Protein AF-A0A524GCT7-F1 (afdb_monomer_lite)

pLDDT: mean 91.26, std 5.94, range [62.19, 96.62]

Radius of gyration: 11.48 Å; chains: 1; bounding box: 27×22×26 Å

Sequence (71 aa):
MHNVNDARWNNNHEGFYERNPAGCQACHGKNLRGTVLSKAAADRRFSLEEGGTVTVKKGTAIGCNLCHELP

Foldseek 3Di:
DDDDQDQACQVCVVVVCVVPVPVQCVACNPQQVFDQSQFAQAWHWHADPVGDIDIDHGGDGGGPPPPHDDD

Structure (mmCIF, N/CA/C/O backbone):
data_AF-A0A524GCT7-F1
#
_entry.id   AF-A0A524GCT7-F1
#
loop_
_atom_site.group_PDB
_atom_site.id
_atom_site.type_symbol
_atom_site.label_atom_id
_atom_site.label_alt_id
_atom_site.label_comp_id
_atom_site.label_asym_id
_atom_site.label_entity_id
_atom_site.label_seq_id
_atom_site.pdbx_PDB_ins_code
_atom_site.Cartn_x
_atom_site.Cartn_y
_atom_site.Cartn_z
_atom_site.occupancy
_atom_site.B_iso_or_equiv
_atom_site.auth_seq_id
_atom_site.auth_comp_id
_atom_site.auth_asym_id
_atom_site.auth_atom_id
_atom_site.pdbx_PDB_model_num
ATOM 1 N N . MET A 1 1 ? 6.039 -12.899 1.639 1.00 62.19 1 MET A N 1
ATOM 2 C CA . MET A 1 1 ? 5.370 -12.637 2.934 1.00 62.19 1 MET A CA 1
ATOM 3 C C . MET A 1 1 ? 4.133 -11.807 2.640 1.00 62.19 1 MET A C 1
ATOM 5 O O . MET A 1 1 ? 4.258 -10.860 1.877 1.00 62.19 1 MET A O 1
ATOM 9 N N . HIS A 1 2 ? 2.965 -12.165 3.170 1.00 71.50 2 HIS A N 1
ATOM 10 C CA . HIS A 1 2 ? 1.735 -11.394 2.971 1.00 71.50 2 HIS A CA 1
ATOM 11 C C . HIS A 1 2 ? 1.203 -10.960 4.333 1.00 71.50 2 HIS A C 1
ATOM 13 O O . HIS A 1 2 ? 1.195 -11.765 5.265 1.00 71.50 2 HIS A O 1
ATOM 19 N N . ASN A 1 3 ? 0.778 -9.704 4.459 1.00 80.06 3 ASN A N 1
ATOM 20 C CA . ASN A 1 3 ? 0.171 -9.238 5.697 1.00 80.06 3 ASN A CA 1
ATOM 21 C C . ASN A 1 3 ? -1.191 -9.920 5.909 1.00 80.06 3 ASN A C 1
ATOM 23 O O . ASN A 1 3 ? -2.067 -9.862 5.041 1.00 80.06 3 ASN A O 1
ATOM 27 N N . VAL A 1 4 ? -1.389 -10.510 7.088 1.00 82.81 4 VAL A N 1
ATOM 28 C CA . VAL A 1 4 ? -2.672 -11.048 7.544 1.00 82.81 4 VAL A CA 1
ATOM 29 C C . VAL A 1 4 ? -3.216 -10.154 8.657 1.00 82.81 4 VAL A C 1
ATOM 31 O O . VAL A 1 4 ? -3.139 -10.474 9.835 1.00 82.81 4 VAL A O 1
ATOM 34 N N . ASN A 1 5 ? -3.792 -9.018 8.258 1.00 85.62 5 ASN A N 1
ATOM 35 C CA . ASN A 1 5 ? -4.494 -8.085 9.145 1.00 85.62 5 ASN A CA 1
ATOM 36 C C . ASN A 1 5 ? -3.671 -7.504 10.318 1.00 85.62 5 ASN A C 1
ATOM 38 O O . ASN A 1 5 ? -4.267 -7.045 11.290 1.00 85.62 5 ASN A O 1
ATOM 42 N N . ASP A 1 6 ? -2.338 -7.478 10.242 1.00 90.88 6 ASP A N 1
ATOM 43 C CA . ASP A 1 6 ? -1.526 -6.721 11.197 1.00 90.88 6 ASP A CA 1
ATOM 44 C C . ASP A 1 6 ? -1.541 -5.240 10.797 1.00 90.88 6 ASP A C 1
ATOM 46 O O . ASP A 1 6 ? -1.078 -4.858 9.714 1.00 90.88 6 ASP A O 1
ATOM 50 N N . ALA A 1 7 ? -2.088 -4.402 11.677 1.00 91.38 7 ALA A N 1
ATOM 51 C CA . ALA A 1 7 ? -2.143 -2.956 11.490 1.00 91.38 7 ALA A CA 1
ATOM 52 C C . ALA A 1 7 ? -0.742 -2.321 11.418 1.00 91.38 7 ALA A C 1
ATOM 54 O O . ALA A 1 7 ? -0.572 -1.289 10.776 1.00 91.38 7 ALA A O 1
ATOM 55 N N . ARG A 1 8 ? 0.277 -2.947 12.018 1.00 91.12 8 ARG A N 1
ATOM 56 C CA . ARG A 1 8 ? 1.658 -2.437 12.091 1.00 91.12 8 ARG A CA 1
ATOM 57 C C . ARG A 1 8 ? 2.513 -2.820 10.887 1.00 91.12 8 ARG A C 1
ATOM 59 O O . ARG A 1 8 ? 3.693 -2.486 10.845 1.00 91.12 8 ARG A O 1
ATOM 66 N N . TRP A 1 9 ? 1.948 -3.531 9.911 1.00 89.62 9 TRP A N 1
ATOM 67 C CA . TRP A 1 9 ? 2.682 -3.969 8.721 1.00 89.62 9 TRP A CA 1
ATOM 68 C C . TRP A 1 9 ? 3.387 -2.823 7.992 1.00 89.62 9 TRP A C 1
ATOM 70 O O . TRP A 1 9 ? 4.510 -2.987 7.519 1.00 89.62 9 TRP A O 1
ATOM 80 N N . ASN A 1 10 ? 2.746 -1.654 7.950 1.00 88.88 10 ASN A N 1
ATOM 81 C CA . ASN A 1 10 ? 3.299 -0.476 7.299 1.00 88.88 10 ASN A CA 1
ATOM 82 C C . ASN A 1 10 ? 4.618 0.003 7.933 1.00 88.88 10 ASN A C 1
ATOM 84 O O . ASN A 1 10 ? 5.400 0.622 7.238 1.00 88.88 10 ASN A O 1
ATOM 88 N N . ASN A 1 11 ? 4.931 -0.361 9.176 1.00 89.19 11 ASN A N 1
ATOM 89 C CA . ASN A 1 11 ? 6.152 0.097 9.854 1.00 89.19 11 ASN A CA 1
ATOM 90 C C . ASN A 1 11 ? 7.391 -0.762 9.539 1.00 89.19 11 ASN A C 1
ATOM 92 O O . ASN A 1 11 ? 8.428 -0.622 10.171 1.00 89.19 11 ASN A O 1
ATOM 96 N N . ASN A 1 12 ? 7.258 -1.786 8.689 1.00 88.25 12 ASN A N 1
ATOM 97 C CA . ASN A 1 12 ? 8.340 -2.750 8.446 1.00 88.25 12 ASN A CA 1
ATOM 98 C C . ASN A 1 12 ? 8.497 -3.125 6.968 1.00 88.25 12 ASN A C 1
ATOM 100 O O . ASN A 1 12 ? 9.370 -3.924 6.625 1.00 88.25 12 ASN A O 1
ATOM 104 N N . HIS A 1 13 ? 7.620 -2.621 6.096 1.00 89.44 13 HIS A N 1
ATOM 105 C CA . HIS A 1 13 ? 7.520 -3.084 4.714 1.00 89.44 13 HIS A CA 1
ATOM 106 C C . HIS A 1 13 ? 8.777 -2.768 3.886 1.00 89.44 13 HIS A C 1
ATOM 108 O O . HIS A 1 13 ? 9.126 -3.569 3.019 1.00 89.44 13 HIS A O 1
ATOM 114 N N . GLU A 1 14 ? 9.484 -1.678 4.200 1.00 89.69 14 GLU A N 1
ATOM 115 C CA . GLU A 1 14 ? 10.780 -1.319 3.609 1.00 89.69 14 GLU A CA 1
ATOM 116 C C . GLU A 1 14 ? 11.800 -2.448 3.778 1.00 89.69 14 GLU A C 1
ATOM 118 O O . GLU A 1 14 ? 12.273 -3.005 2.791 1.00 89.69 14 GLU A O 1
ATOM 123 N N . GLY A 1 15 ? 12.039 -2.904 5.011 1.00 91.56 15 GLY A N 1
ATOM 124 C CA . GLY A 1 15 ? 13.003 -3.976 5.258 1.00 91.56 15 GLY A CA 1
ATOM 125 C C . GLY A 1 15 ? 12.637 -5.299 4.568 1.00 91.56 15 GLY A C 1
ATOM 126 O O . GLY A 1 15 ? 13.513 -6.105 4.253 1.00 91.56 15 GLY A O 1
ATOM 127 N N . PHE A 1 16 ? 11.350 -5.566 4.306 1.00 90.62 16 PHE A N 1
ATOM 128 C CA . PHE A 1 16 ? 10.960 -6.709 3.468 1.00 90.62 16 PHE A CA 1
ATOM 129 C C . PHE A 1 16 ? 11.328 -6.504 2.000 1.00 90.62 16 PHE A C 1
ATOM 131 O O . PHE A 1 16 ? 11.784 -7.460 1.367 1.00 90.62 16 PHE A O 1
ATOM 138 N N . TYR A 1 17 ? 11.129 -5.293 1.478 1.00 91.88 17 TYR A N 1
ATOM 139 C CA . TYR A 1 17 ? 11.505 -4.941 0.117 1.00 91.88 17 TYR A CA 1
ATOM 140 C C . TYR A 1 17 ? 13.020 -5.031 -0.078 1.00 91.88 17 TYR A C 1
ATOM 142 O O . TYR A 1 17 ? 13.450 -5.737 -0.982 1.00 91.88 17 TYR A O 1
ATOM 150 N N . GLU A 1 18 ? 13.823 -4.435 0.805 1.00 93.75 18 GLU A N 1
ATOM 151 C CA . GLU A 1 18 ? 15.291 -4.453 0.712 1.00 93.75 18 GLU A CA 1
ATOM 152 C C . GLU A 1 18 ? 15.864 -5.874 0.645 1.00 93.75 18 GLU A C 1
ATOM 154 O O . GLU A 1 18 ? 16.774 -6.160 -0.132 1.00 93.75 18 GLU A O 1
ATOM 159 N N . ARG A 1 19 ? 15.299 -6.798 1.432 1.00 95.00 19 ARG A N 1
ATOM 160 C CA . ARG A 1 19 ? 15.742 -8.199 1.456 1.00 95.00 19 ARG A CA 1
ATOM 161 C C . ARG A 1 19 ? 15.323 -8.987 0.218 1.00 95.00 19 ARG A C 1
ATOM 163 O O . ARG A 1 19 ? 16.010 -9.940 -0.147 1.00 95.00 19 ARG A O 1
ATOM 170 N N . ASN A 1 20 ? 14.168 -8.681 -0.375 1.00 94.06 20 ASN A N 1
ATOM 171 C CA . ASN A 1 20 ? 13.649 -9.418 -1.528 1.00 94.06 20 ASN A CA 1
ATOM 172 C C . ASN A 1 20 ? 12.666 -8.584 -2.378 1.00 94.06 20 ASN A C 1
ATOM 174 O O . ASN A 1 20 ? 11.448 -8.810 -2.314 1.00 94.06 20 ASN A O 1
ATOM 178 N N . PRO A 1 21 ? 13.175 -7.703 -3.260 1.00 93.94 21 PRO A N 1
ATOM 179 C CA . PRO A 1 21 ? 12.337 -6.903 -4.154 1.00 93.94 21 PRO A CA 1
ATOM 180 C C . PRO A 1 21 ? 11.469 -7.764 -5.081 1.00 93.94 21 PRO A C 1
ATOM 182 O O . PRO A 1 21 ? 10.295 -7.465 -5.323 1.00 93.94 21 PRO A O 1
ATOM 185 N N . ALA A 1 22 ? 12.022 -8.881 -5.566 1.00 95.38 22 ALA A N 1
ATOM 186 C CA . ALA A 1 22 ? 11.339 -9.790 -6.484 1.00 95.38 22 ALA A CA 1
ATOM 187 C C . ALA A 1 22 ? 10.085 -10.422 -5.854 1.00 95.38 22 ALA A C 1
ATOM 189 O O . ALA A 1 22 ? 9.076 -10.616 -6.535 1.00 95.38 22 ALA A O 1
ATOM 190 N N . GLY A 1 23 ? 10.112 -10.684 -4.543 1.00 93.62 23 GLY A N 1
ATOM 191 C CA . GLY A 1 23 ? 8.962 -11.197 -3.799 1.00 93.62 23 GLY A CA 1
ATOM 192 C C . GLY A 1 23 ? 7.766 -10.241 -3.811 1.00 93.62 23 GLY A C 1
ATOM 193 O O . GLY A 1 23 ? 6.624 -10.688 -3.904 1.00 93.62 23 GLY A O 1
ATOM 194 N N . CYS A 1 24 ? 8.017 -8.931 -3.770 1.00 93.25 24 CYS A N 1
ATOM 195 C CA . CYS A 1 24 ? 6.979 -7.912 -3.910 1.00 93.25 24 CYS A CA 1
ATOM 196 C C . CYS A 1 24 ? 6.501 -7.820 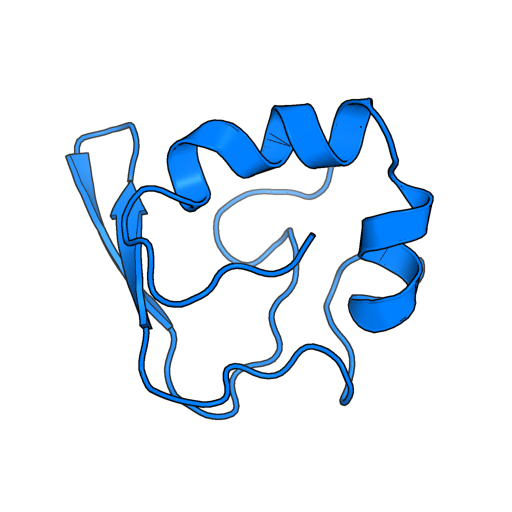-5.367 1.00 93.25 24 CYS A C 1
ATOM 198 O O . CYS A 1 24 ? 5.300 -7.870 -5.638 1.00 93.25 24 CYS A O 1
ATOM 200 N N . GLN A 1 25 ? 7.436 -7.745 -6.318 1.00 95.25 25 GLN A N 1
ATOM 201 C CA . GLN A 1 25 ? 7.136 -7.579 -7.746 1.00 95.25 25 GLN A CA 1
ATOM 202 C C . GLN A 1 25 ? 6.303 -8.724 -8.334 1.00 95.25 25 GLN A C 1
ATOM 204 O O . GLN A 1 25 ? 5.525 -8.491 -9.261 1.00 95.25 25 GLN A O 1
ATOM 209 N N . ALA A 1 26 ? 6.416 -9.934 -7.780 1.00 95.56 26 ALA A N 1
ATOM 210 C CA . ALA A 1 26 ? 5.641 -11.098 -8.204 1.00 95.56 26 ALA A CA 1
ATOM 211 C C . ALA A 1 26 ? 4.121 -10.852 -8.192 1.00 95.56 26 ALA A C 1
ATOM 213 O O . ALA A 1 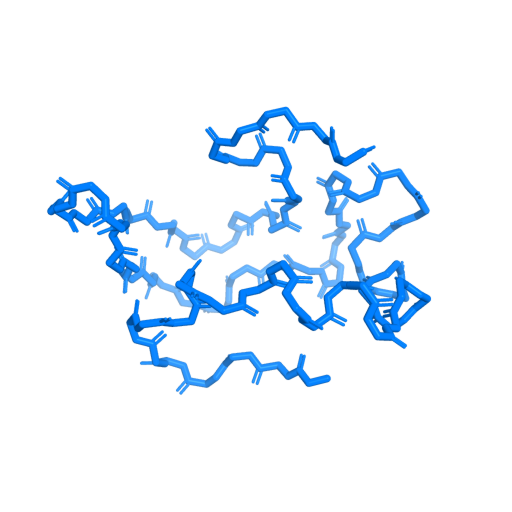26 ? 3.417 -11.323 -9.084 1.00 95.56 26 ALA A O 1
ATOM 214 N N . CYS A 1 27 ? 3.619 -10.078 -7.224 1.00 94.88 27 CYS A N 1
ATOM 215 C CA . CYS A 1 27 ? 2.192 -9.754 -7.114 1.00 94.88 27 CYS A CA 1
ATOM 216 C C . CYS A 1 27 ? 1.904 -8.273 -7.378 1.00 94.88 27 CYS A C 1
ATOM 218 O O . CYS A 1 27 ? 0.865 -7.935 -7.943 1.00 94.88 27 CYS A O 1
ATOM 220 N N . HIS A 1 28 ? 2.813 -7.380 -6.987 1.00 94.88 28 HIS A N 1
ATOM 221 C CA . HIS A 1 28 ? 2.634 -5.929 -7.084 1.00 94.88 28 HIS A CA 1
ATOM 222 C C . HIS A 1 28 ? 3.153 -5.343 -8.409 1.00 94.88 28 HIS A C 1
ATOM 224 O O . HIS A 1 28 ? 3.041 -4.139 -8.635 1.00 94.88 28 HIS A O 1
ATOM 230 N N . GLY A 1 29 ? 3.668 -6.191 -9.305 1.00 95.75 29 GLY A N 1
ATOM 231 C CA . GLY A 1 29 ? 4.160 -5.817 -10.628 1.00 95.75 29 GLY A CA 1
ATOM 232 C C . GLY A 1 29 ? 5.601 -5.311 -10.604 1.00 95.75 29 GLY A C 1
ATOM 233 O O . GLY A 1 29 ? 6.104 -4.848 -9.582 1.00 95.75 29 GLY A O 1
ATOM 234 N N . LYS A 1 30 ? 6.274 -5.355 -11.762 1.00 95.50 30 LYS A N 1
ATOM 235 C CA . LYS A 1 30 ? 7.670 -4.891 -11.898 1.00 95.50 30 LYS A CA 1
ATOM 236 C C . LYS A 1 30 ? 7.850 -3.412 -11.552 1.00 95.50 30 LYS A C 1
ATOM 238 O O . LYS A 1 30 ? 8.914 -3.020 -11.101 1.00 95.50 30 LYS A O 1
ATOM 243 N N . ASN A 1 31 ? 6.809 -2.608 -11.765 1.00 94.81 31 ASN A N 1
ATOM 244 C CA . ASN A 1 31 ? 6.796 -1.182 -11.446 1.00 94.81 31 ASN A CA 1
ATOM 245 C C . ASN A 1 31 ? 6.233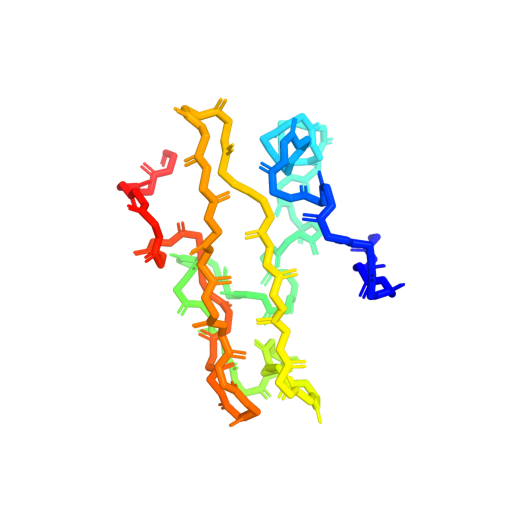 -0.878 -10.046 1.00 94.81 31 ASN A C 1
ATOM 247 O O . ASN A 1 31 ? 6.046 0.293 -9.734 1.00 94.81 31 ASN A O 1
ATOM 251 N N . LEU A 1 32 ? 5.909 -1.910 -9.253 1.00 95.38 32 LEU A N 1
ATOM 252 C CA . LEU A 1 32 ? 5.415 -1.818 -7.876 1.00 95.38 32 LEU A CA 1
ATOM 253 C C . LEU A 1 32 ? 4.117 -1.011 -7.687 1.00 95.38 32 LEU A C 1
ATOM 255 O O . LEU A 1 32 ? 3.747 -0.690 -6.559 1.00 95.38 32 LEU A O 1
ATOM 259 N N . ARG A 1 33 ? 3.385 -0.709 -8.765 1.00 95.81 33 ARG A N 1
ATOM 260 C CA . ARG A 1 33 ? 2.128 0.066 -8.717 1.00 95.81 33 ARG A CA 1
ATOM 261 C C . ARG A 1 33 ? 0.897 -0.779 -8.382 1.00 95.81 33 ARG A C 1
ATOM 263 O O . ARG A 1 33 ? -0.215 -0.265 -8.314 1.00 95.81 33 ARG A O 1
ATOM 270 N N . GLY A 1 34 ? 1.099 -2.071 -8.152 1.00 95.25 34 GLY A N 1
ATOM 271 C CA . GLY A 1 34 ? 0.041 -3.036 -7.920 1.00 95.25 34 GLY A CA 1
ATOM 272 C C . GLY A 1 34 ? -0.495 -3.647 -9.211 1.00 95.25 34 GLY A C 1
ATOM 273 O O . GLY A 1 34 ? -0.386 -3.089 -10.302 1.00 95.25 34 GLY A O 1
ATOM 274 N N . THR A 1 35 ? -1.087 -4.830 -9.082 1.00 96.38 35 THR A N 1
ATOM 275 C CA . THR A 1 35 ? -1.757 -5.540 -10.176 1.00 96.38 35 THR A CA 1
ATOM 276 C C . THR A 1 35 ? -3.116 -6.058 -9.711 1.00 96.38 35 THR A C 1
ATOM 278 O O . THR A 1 35 ? -3.526 -5.871 -8.564 1.00 96.38 35 THR A O 1
ATOM 281 N N . VAL A 1 36 ? -3.824 -6.771 -10.589 1.00 95.50 36 VAL A N 1
ATOM 282 C CA . VAL A 1 36 ? -5.035 -7.504 -10.199 1.00 95.50 36 VAL A CA 1
ATOM 283 C C . VAL A 1 36 ? -4.780 -8.565 -9.122 1.00 95.50 36 VAL A C 1
ATOM 285 O O . VAL A 1 36 ? -5.715 -8.905 -8.401 1.00 95.50 36 VAL A O 1
ATOM 288 N N . LEU A 1 37 ? -3.538 -9.043 -8.982 1.00 94.81 37 LEU A N 1
ATOM 289 C CA . LEU A 1 37 ? -3.136 -10.025 -7.974 1.00 94.81 37 LEU A CA 1
ATOM 290 C C . LEU A 1 37 ? -2.894 -9.399 -6.594 1.00 94.81 37 LEU A C 1
ATOM 292 O O . LEU A 1 37 ? -2.986 -10.098 -5.590 1.00 94.81 37 LEU A O 1
ATOM 296 N N . SER A 1 38 ? -2.614 -8.095 -6.515 1.00 94.25 38 SER A N 1
ATOM 297 C CA . SER A 1 38 ? -2.299 -7.405 -5.259 1.00 94.25 38 SER A CA 1
ATOM 298 C C . SER A 1 38 ? -3.456 -6.550 -4.747 1.00 94.25 38 SER A C 1
ATOM 300 O O . SER A 1 38 ? -3.253 -5.421 -4.320 1.00 94.25 38 SER A O 1
ATOM 302 N N . LYS A 1 39 ? -4.695 -7.048 -4.786 1.00 95.19 39 LYS A N 1
ATOM 303 C CA . LYS A 1 39 ? -5.860 -6.303 -4.275 1.00 95.19 39 LYS A CA 1
ATOM 304 C C . LYS A 1 39 ? -6.123 -6.576 -2.796 1.00 95.19 39 LYS A C 1
ATOM 306 O O . LYS A 1 39 ? -6.041 -7.713 -2.335 1.00 95.19 39 LYS A O 1
ATOM 311 N N . ALA A 1 40 ? -6.530 -5.544 -2.059 1.00 93.50 40 ALA A N 1
ATOM 312 C CA . ALA A 1 40 ? -6.998 -5.698 -0.687 1.00 93.50 40 ALA A CA 1
ATOM 313 C C . ALA A 1 40 ? -8.243 -6.605 -0.633 1.00 93.50 40 ALA A C 1
ATOM 315 O O . ALA A 1 40 ? -9.292 -6.275 -1.185 1.00 93.50 40 ALA A O 1
ATOM 316 N N . ALA A 1 41 ? -8.152 -7.747 0.052 1.00 92.25 41 ALA A N 1
ATOM 317 C CA . ALA A 1 41 ? -9.270 -8.694 0.159 1.00 92.25 41 ALA A CA 1
ATOM 318 C C . ALA A 1 41 ? -10.428 -8.192 1.049 1.00 92.25 41 ALA A C 1
ATOM 320 O O . ALA A 1 41 ? -11.569 -8.632 0.905 1.00 92.25 41 ALA A O 1
ATOM 321 N N . ALA A 1 42 ? -10.139 -7.260 1.956 1.00 94.06 42 ALA A N 1
ATOM 322 C CA . ALA A 1 42 ? -11.089 -6.608 2.851 1.00 94.06 42 ALA A CA 1
ATOM 323 C C . ALA A 1 42 ? -10.625 -5.171 3.114 1.00 94.06 42 ALA A C 1
ATOM 325 O O . ALA A 1 42 ? -9.498 -4.821 2.754 1.00 94.06 42 ALA A O 1
ATOM 326 N N . ASP A 1 43 ? -11.460 -4.369 3.772 1.00 95.56 43 ASP A N 1
ATOM 327 C CA . ASP A 1 43 ? -11.019 -3.087 4.317 1.00 95.56 43 ASP A CA 1
ATOM 328 C C . ASP A 1 43 ? -9.882 -3.334 5.319 1.00 95.56 43 ASP A C 1
ATOM 330 O O . ASP A 1 43 ? -9.985 -4.183 6.208 1.00 95.56 43 ASP A O 1
ATOM 334 N N . ARG A 1 44 ? -8.775 -2.611 5.152 1.00 93.19 44 ARG A N 1
ATOM 335 C CA . ARG A 1 44 ? -7.600 -2.684 6.020 1.00 93.19 44 ARG A CA 1
ATOM 336 C C . ARG A 1 44 ? -7.319 -1.319 6.611 1.00 93.19 44 ARG A C 1
ATOM 338 O O . ARG A 1 44 ? -7.405 -0.308 5.917 1.00 93.19 44 ARG A O 1
ATOM 345 N N . ARG A 1 45 ? -6.943 -1.305 7.884 1.00 94.25 45 ARG A N 1
ATOM 346 C CA . ARG A 1 45 ? -6.484 -0.109 8.582 1.00 94.25 45 ARG A CA 1
ATOM 347 C C . ARG A 1 45 ? -5.044 -0.337 9.016 1.00 94.25 45 ARG A C 1
ATOM 349 O O . ARG A 1 45 ? -4.782 -1.292 9.744 1.00 94.25 45 ARG A O 1
ATOM 356 N N . PHE A 1 46 ? -4.136 0.507 8.543 1.00 92.88 46 PHE A N 1
ATOM 357 C CA . PHE A 1 46 ? -2.717 0.443 8.882 1.00 92.88 46 PHE A CA 1
ATOM 358 C C . PHE A 1 46 ? -2.320 1.643 9.726 1.00 92.88 46 PHE A C 1
ATOM 360 O O . PHE A 1 46 ? -2.839 2.741 9.519 1.00 92.88 46 PHE A O 1
ATOM 367 N N . SER A 1 47 ? -1.411 1.421 10.666 1.00 93.38 47 SER A N 1
ATOM 368 C CA . SER A 1 47 ? -0.760 2.477 11.431 1.00 93.38 47 SER A CA 1
ATOM 369 C C . SER A 1 47 ? 0.263 3.195 10.554 1.00 93.38 47 SER A C 1
ATOM 371 O O . SER A 1 47 ? 0.930 2.561 9.739 1.00 93.38 47 SER A O 1
ATOM 373 N N . LEU A 1 48 ? 0.374 4.510 10.713 1.00 89.19 48 LEU A N 1
ATOM 374 C CA . LEU A 1 48 ? 1.453 5.300 10.121 1.00 89.19 48 LEU A CA 1
ATOM 375 C C . LEU A 1 48 ? 2.552 5.494 11.168 1.00 89.19 48 LEU A C 1
ATOM 377 O O . LEU A 1 48 ? 2.246 5.607 12.357 1.00 89.19 48 LEU A O 1
ATOM 381 N N . GLU A 1 49 ? 3.812 5.530 10.739 1.00 83.25 49 GLU A N 1
ATOM 382 C CA . GLU A 1 49 ? 4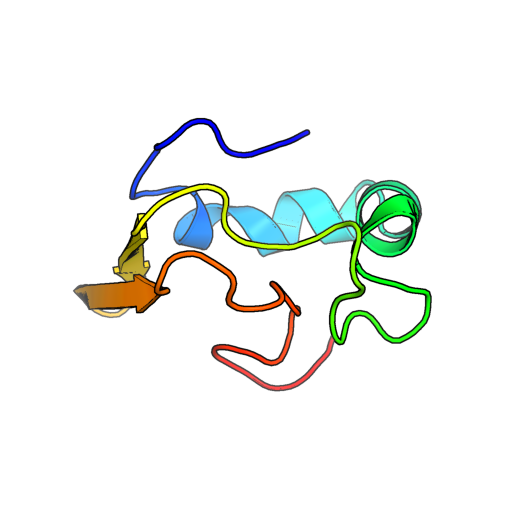.954 5.707 11.648 1.00 83.25 49 GLU A CA 1
ATOM 383 C C . GLU A 1 49 ? 4.907 7.057 12.369 1.00 83.25 49 GLU A C 1
ATOM 385 O O . GLU A 1 49 ? 5.138 7.127 13.573 1.00 83.25 49 GLU A O 1
ATOM 390 N N . GLU A 1 50 ? 4.490 8.103 11.655 1.00 82.88 50 GLU A N 1
ATOM 391 C CA . GLU A 1 50 ? 4.315 9.473 12.158 1.00 82.88 50 GLU A CA 1
ATOM 392 C C . GLU A 1 50 ? 3.101 9.631 13.098 1.00 82.88 50 GLU A C 1
ATOM 394 O O . GLU A 1 50 ? 2.837 10.710 13.628 1.00 82.88 50 GLU A O 1
ATOM 399 N N . GLY A 1 51 ? 2.347 8.551 13.316 1.00 86.56 51 GLY A N 1
ATOM 400 C CA . GLY A 1 51 ? 1.102 8.544 14.069 1.00 86.56 51 GLY A CA 1
ATOM 401 C C . GLY A 1 51 ? -0.143 8.610 13.183 1.00 86.56 51 GLY A C 1
ATOM 402 O O . GLY A 1 51 ? -0.133 9.040 12.032 1.00 86.56 51 GLY A O 1
ATOM 403 N N . GLY A 1 52 ? -1.263 8.140 13.733 1.00 91.69 52 GLY A N 1
ATOM 404 C CA . GLY A 1 52 ? -2.519 8.013 12.998 1.00 91.69 52 GLY A CA 1
ATOM 405 C C . GLY A 1 52 ? -2.610 6.726 12.178 1.00 91.69 52 GLY A C 1
ATOM 406 O O . GLY A 1 52 ? -1.896 5.747 12.407 1.00 91.69 52 GLY A O 1
ATOM 407 N N . THR A 1 53 ? -3.573 6.694 11.258 1.00 94.06 53 THR A N 1
ATOM 408 C CA . THR A 1 53 ? -3.882 5.487 10.486 1.00 94.06 53 THR A CA 1
ATOM 409 C C . THR A 1 53 ? -4.381 5.814 9.091 1.00 94.06 53 THR A C 1
ATOM 411 O O . THR A 1 53 ? -5.199 6.721 8.933 1.00 94.06 53 THR A O 1
ATOM 414 N N . VAL A 1 54 ? -4.025 4.977 8.123 1.00 91.94 54 VAL A N 1
ATOM 415 C CA . VAL A 1 54 ? -4.596 4.988 6.775 1.00 91.94 54 VAL A CA 1
ATOM 416 C C . VAL A 1 54 ? -5.569 3.826 6.603 1.00 91.94 54 VAL A C 1
ATOM 418 O O . VAL A 1 54 ? -5.366 2.734 7.137 1.00 91.94 54 VAL A O 1
ATOM 421 N N . THR A 1 55 ? -6.659 4.061 5.872 1.00 95.12 55 THR A N 1
ATOM 422 C CA . THR A 1 55 ? -7.604 3.006 5.494 1.00 95.12 55 THR A CA 1
ATOM 423 C C . THR A 1 55 ? -7.458 2.694 4.014 1.00 95.12 55 THR A C 1
ATOM 425 O O . THR A 1 55 ? -7.633 3.571 3.175 1.00 95.12 55 THR A O 1
ATOM 428 N N . VAL A 1 56 ? -7.204 1.427 3.701 1.00 93.94 56 VAL A N 1
ATOM 429 C CA . VAL A 1 56 ? -7.234 0.893 2.341 1.00 93.94 56 VAL A CA 1
ATOM 430 C C . VAL A 1 56 ? -8.519 0.096 2.172 1.00 93.94 56 VAL A C 1
ATOM 432 O O . VAL A 1 56 ? -8.786 -0.835 2.933 1.00 93.94 56 VAL A O 1
ATOM 435 N N . LYS A 1 57 ? -9.341 0.472 1.194 1.00 96.62 57 LYS A N 1
ATOM 436 C CA . LYS A 1 57 ? -10.625 -0.186 0.948 1.00 96.62 57 LYS A CA 1
ATOM 437 C C . LYS A 1 57 ? -10.448 -1.529 0.254 1.00 96.62 57 LYS A C 1
ATOM 439 O O . LYS A 1 57 ? -9.502 -1.741 -0.506 1.00 96.62 57 LYS A O 1
ATOM 444 N N . LYS A 1 58 ? -11.389 -2.441 0.496 1.00 96.56 58 LYS A N 1
ATOM 445 C CA . LYS A 1 58 ? -11.491 -3.693 -0.252 1.00 96.56 58 LYS A CA 1
ATOM 446 C C . LYS A 1 58 ? -11.443 -3.411 -1.757 1.00 96.56 58 LYS A C 1
ATOM 448 O O . LYS A 1 58 ? -12.131 -2.530 -2.261 1.00 96.56 58 LYS A O 1
ATOM 453 N N . GLY A 1 59 ? -10.658 -4.202 -2.479 1.00 96.25 59 GLY A N 1
ATOM 454 C CA . GLY A 1 59 ? -10.519 -4.120 -3.931 1.00 96.25 59 GLY A CA 1
ATOM 455 C C . GLY A 1 59 ? -9.485 -3.105 -4.419 1.00 96.25 59 GLY A C 1
ATOM 456 O O . GLY A 1 59 ? -9.094 -3.194 -5.584 1.00 96.25 59 GLY A O 1
ATOM 457 N N . THR A 1 60 ? -8.994 -2.204 -3.561 1.00 95.94 60 THR A N 1
ATOM 458 C CA . THR A 1 60 ? -7.885 -1.306 -3.901 1.00 95.94 60 THR A CA 1
ATOM 459 C C . THR A 1 60 ? -6.648 -2.126 -4.265 1.00 95.94 60 THR A C 1
ATOM 461 O O . THR A 1 60 ? -6.255 -3.029 -3.521 1.00 95.94 60 THR A O 1
ATOM 464 N N . ALA A 1 61 ? -6.044 -1.822 -5.416 1.00 95.69 61 ALA A N 1
ATOM 465 C CA . ALA A 1 61 ? -4.744 -2.367 -5.784 1.00 95.69 61 ALA A CA 1
ATOM 466 C C . ALA A 1 61 ? -3.682 -1.809 -4.832 1.00 95.69 61 ALA A C 1
ATOM 468 O O . ALA A 1 61 ? -3.534 -0.599 -4.688 1.00 95.69 61 ALA A O 1
ATOM 469 N N . ILE A 1 62 ? -2.963 -2.705 -4.170 1.00 93.69 62 ILE A N 1
ATOM 470 C CA . ILE A 1 62 ? -1.851 -2.374 -3.294 1.00 93.69 62 ILE A CA 1
ATOM 471 C C . ILE A 1 62 ? -0.627 -2.137 -4.168 1.00 93.69 62 ILE A C 1
ATOM 473 O O . ILE A 1 62 ? -0.141 -3.072 -4.812 1.00 93.69 62 ILE A O 1
ATOM 477 N N . GLY A 1 63 ? -0.136 -0.904 -4.165 1.00 93.19 63 GLY A N 1
ATOM 478 C CA . GLY A 1 63 ? 1.143 -0.502 -4.740 1.00 93.19 63 GLY A CA 1
ATOM 479 C C . GLY A 1 63 ? 2.011 0.186 -3.689 1.00 93.19 63 GLY A C 1
ATOM 480 O O . GLY A 1 63 ? 1.493 0.706 -2.700 1.00 93.19 63 GLY A O 1
ATOM 481 N N . CYS A 1 64 ? 3.325 0.197 -3.903 1.00 92.38 64 CYS A N 1
ATOM 482 C CA . CYS A 1 64 ? 4.278 0.888 -3.031 1.00 92.38 64 CYS A CA 1
ATOM 483 C C . CYS A 1 64 ? 4.028 2.404 -3.015 1.00 92.38 64 CYS A C 1
ATOM 485 O O . CYS A 1 64 ? 4.235 3.054 -1.999 1.00 92.38 64 CYS A O 1
ATOM 487 N N . ASN A 1 65 ? 3.478 2.946 -4.104 1.00 92.25 65 ASN A N 1
ATOM 488 C CA . ASN A 1 65 ? 3.216 4.373 -4.249 1.00 92.25 65 ASN A CA 1
ATOM 489 C C . ASN A 1 65 ? 1.916 4.869 -3.583 1.00 92.25 65 ASN A C 1
ATOM 491 O O . ASN A 1 65 ? 1.454 5.967 -3.887 1.00 92.25 65 ASN A O 1
ATOM 495 N N . LEU A 1 66 ? 1.249 4.039 -2.771 1.00 91.00 66 LEU A N 1
ATOM 496 C CA . LEU A 1 66 ? -0.014 4.426 -2.132 1.00 91.00 66 LEU A CA 1
ATOM 497 C C . LEU A 1 66 ? 0.173 5.477 -1.036 1.00 91.00 66 LEU A C 1
ATOM 499 O O . LEU A 1 66 ? -0.744 6.259 -0.796 1.00 91.00 66 LEU A O 1
ATOM 503 N N . CYS A 1 67 ? 1.327 5.468 -0.373 1.00 88.00 67 CYS A N 1
ATOM 504 C CA . CYS A 1 67 ? 1.626 6.388 0.719 1.00 88.00 67 CYS A CA 1
ATOM 505 C C . CYS A 1 67 ? 2.716 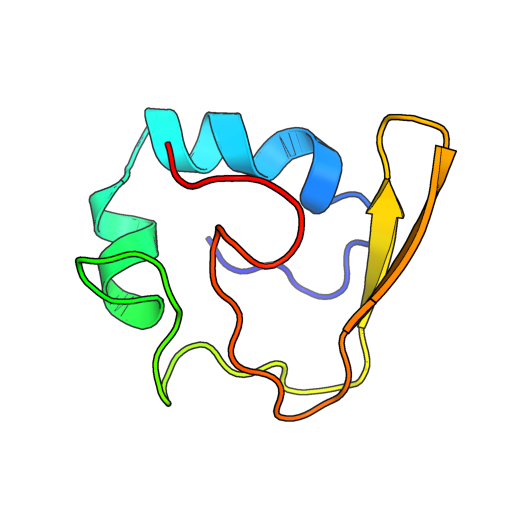7.389 0.323 1.00 88.00 67 CYS A C 1
ATOM 507 O O . CYS A 1 67 ? 2.553 8.581 0.574 1.00 88.00 67 CYS A O 1
ATOM 509 N N . HIS A 1 68 ? 3.807 6.925 -0.296 1.00 88.12 68 HIS A N 1
ATOM 510 C CA . HIS A 1 68 ? 4.993 7.731 -0.619 1.00 88.12 68 HIS A CA 1
ATOM 511 C C . HIS A 1 68 ? 5.448 7.483 -2.062 1.00 88.12 68 HIS A C 1
ATOM 513 O O . HIS A 1 68 ? 4.810 6.726 -2.794 1.00 88.12 68 HIS A O 1
ATOM 519 N N . GLU A 1 69 ? 6.520 8.139 -2.500 1.00 88.81 69 GLU A N 1
ATOM 520 C CA . GLU A 1 69 ? 7.121 7.844 -3.803 1.00 88.81 69 GLU A CA 1
ATOM 521 C C . GLU A 1 69 ? 7.706 6.422 -3.846 1.00 88.81 69 GLU A C 1
ATOM 523 O O . GLU A 1 69 ? 7.838 5.742 -2.827 1.00 88.81 69 GLU A O 1
ATOM 528 N N . LEU A 1 70 ? 7.973 5.929 -5.058 1.00 85.56 70 LEU A N 1
ATOM 529 C CA . LEU A 1 70 ? 8.559 4.600 -5.236 1.00 8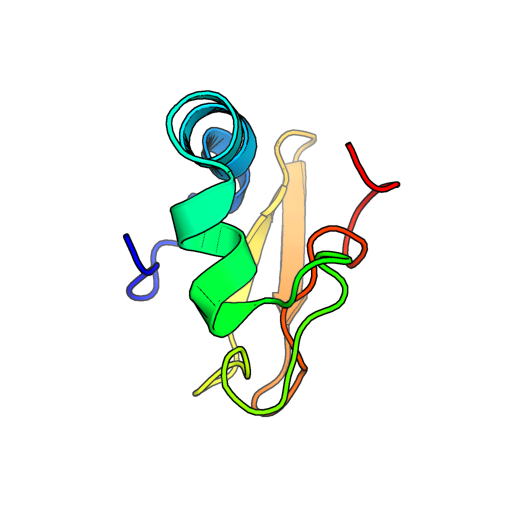5.56 70 LEU A CA 1
ATOM 530 C C . LEU A 1 70 ? 10.028 4.584 -4.762 1.00 85.56 70 LEU A C 1
ATOM 532 O O . LEU A 1 70 ? 10.670 5.631 -4.840 1.00 85.56 70 LEU A O 1
ATOM 536 N N . PRO A 1 71 ? 10.546 3.420 -4.319 1.00 74.81 71 PRO A N 1
ATOM 537 C CA . PRO A 1 71 ? 11.963 3.246 -3.993 1.00 74.81 71 PRO A CA 1
ATOM 538 C C . PRO A 1 71 ? 12.891 3.513 -5.182 1.00 74.81 71 PRO A C 1
ATOM 540 O O . PRO A 1 71 ? 12.457 3.274 -6.338 1.00 74.81 71 PRO A O 1
#

Secondary structure (DSSP, 8-state):
----S-GGGGGTHHHHHHH-HHHHHHHH-TTSS--TTSB-SS-EEEE-TTSSEEEEPTT-B--GGGTS---